Protein AF-A0A966TZU6-F1 (afdb_monomer_lite)

Secondary structure (DSSP, 8-state):
---SPPSSGGGS-HHHHHHHHHHHHHHHHHSTT----EEEEETTTTEEEEE-HHHHHTTPPPP-

Foldseek 3Di:
DCPPPDPALLPPDLVVLLVQLAVQVVVCVVDPPDDDWDWDQDPVVRDIHTDDPVSSVVNYDDDD

pLDDT: mean 90.73, std 10.99, range [49.09, 97.69]

Structure (mmCIF, N/CA/C/O backbone):
data_AF-A0A966TZU6-F1
#
_entry.id   AF-A0A966TZU6-F1
#
loop_
_atom_site.group_PDB
_atom_site.id
_atom_site.type_symbol
_atom_site.label_atom_id
_atom_site.label_alt_id
_atom_site.label_comp_id
_atom_site.label_asym_id
_atom_site.label_entity_id
_atom_site.label_seq_id
_atom_site.pdbx_PDB_ins_code
_atom_site.Cartn_x
_atom_site.Cartn_y
_atom_site.Cartn_z
_atom_site.occupancy
_atom_site.B_iso_or_equiv
_atom_site.auth_seq_id
_atom_site.auth_comp_id
_atom_site.auth_asym_id
_atom_site.auth_atom_id
_atom_site.pdbx_PDB_model_num
ATOM 1 N N . THR A 1 1 ? 17.515 1.871 -5.600 1.00 55.44 1 THR A N 1
ATOM 2 C CA . THR A 1 1 ? 17.856 0.486 -5.213 1.00 55.44 1 THR A CA 1
ATOM 3 C C . THR A 1 1 ? 16.819 -0.548 -5.627 1.00 55.44 1 THR A C 1
ATOM 5 O O . THR A 1 1 ? 17.170 -1.712 -5.626 1.00 55.44 1 THR A O 1
ATOM 8 N N . ASN A 1 2 ? 15.603 -0.175 -6.054 1.00 56.94 2 ASN A N 1
ATOM 9 C CA . ASN A 1 2 ? 14.607 -1.130 -6.565 1.00 56.94 2 ASN A CA 1
ATOM 10 C C . ASN A 1 2 ? 14.448 -1.010 -8.096 1.00 56.94 2 ASN A C 1
ATOM 12 O O . ASN A 1 2 ? 13.441 -0.512 -8.596 1.00 56.94 2 ASN A O 1
ATOM 16 N N . ARG A 1 3 ? 15.523 -1.315 -8.835 1.00 59.5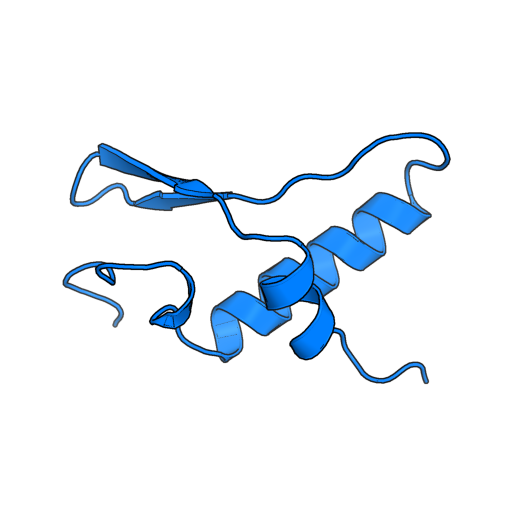9 3 ARG A N 1
ATOM 17 C CA . ARG A 1 3 ? 15.527 -1.337 -10.307 1.00 59.59 3 ARG A CA 1
ATOM 18 C C . ARG A 1 3 ? 16.110 -2.670 -10.778 1.00 59.59 3 ARG A C 1
ATOM 20 O O . ARG A 1 3 ? 17.214 -2.986 -10.335 1.00 59.59 3 ARG A O 1
ATOM 27 N N . PRO A 1 4 ? 15.437 -3.390 -11.688 1.00 76.62 4 PRO A N 1
ATOM 28 C CA . PRO A 1 4 ? 14.128 -3.088 -12.291 1.00 76.62 4 PRO A CA 1
ATOM 29 C C . PRO A 1 4 ? 12.960 -3.164 -11.279 1.00 76.62 4 PRO A C 1
ATOM 31 O O . PRO A 1 4 ? 13.143 -3.703 -10.189 1.00 76.62 4 PRO A O 1
ATOM 34 N N . PRO A 1 5 ? 11.787 -2.573 -11.588 1.00 79.81 5 PRO A N 1
ATOM 35 C CA . PRO A 1 5 ? 10.609 -2.708 -10.736 1.00 79.81 5 PRO A CA 1
ATOM 36 C C . PRO A 1 5 ? 10.180 -4.184 -10.630 1.00 79.81 5 PRO A C 1
ATOM 38 O O . PRO A 1 5 ? 10.330 -4.923 -11.608 1.00 79.81 5 PRO A O 1
ATOM 41 N N . PRO A 1 6 ? 9.637 -4.612 -9.478 1.00 87.75 6 PRO A N 1
ATOM 42 C CA . PRO A 1 6 ? 9.160 -5.976 -9.284 1.00 87.75 6 PRO A CA 1
ATOM 43 C C . PRO A 1 6 ? 8.060 -6.361 -10.281 1.00 87.75 6 PRO A C 1
ATOM 45 O O . PRO A 1 6 ? 7.306 -5.513 -10.773 1.00 87.75 6 PRO A O 1
ATOM 48 N N . GLY A 1 7 ? 7.964 -7.663 -10.562 1.00 90.38 7 GLY A N 1
ATOM 49 C CA . GLY A 1 7 ? 6.958 -8.221 -11.465 1.00 90.38 7 GLY A CA 1
ATOM 50 C C . GLY A 1 7 ? 5.553 -8.172 -10.868 1.00 90.38 7 GLY A C 1
ATOM 51 O O . GLY A 1 7 ? 4.614 -7.789 -11.571 1.00 90.38 7 GLY A O 1
ATOM 52 N N . ALA A 1 8 ? 5.435 -8.488 -9.574 1.00 92.25 8 ALA A N 1
ATOM 53 C CA . ALA A 1 8 ? 4.185 -8.506 -8.824 1.00 92.25 8 ALA A CA 1
ATOM 54 C C . ALA A 1 8 ? 4.279 -7.728 -7.499 1.00 92.25 8 ALA A C 1
ATOM 56 O O . ALA A 1 8 ? 5.361 -7.431 -6.994 1.00 92.25 8 ALA A O 1
ATOM 57 N N . ALA A 1 9 ? 3.119 -7.406 -6.917 1.00 94.44 9 ALA A N 1
ATOM 58 C CA . ALA A 1 9 ? 3.033 -6.665 -5.658 1.00 94.44 9 ALA A CA 1
ATOM 59 C C . ALA A 1 9 ? 3.694 -7.401 -4.476 1.00 94.44 9 ALA A C 1
ATOM 61 O O . ALA A 1 9 ? 4.289 -6.755 -3.618 1.00 94.44 9 ALA A O 1
ATOM 62 N N . GLY A 1 10 ? 3.645 -8.738 -4.457 1.00 92.81 10 GLY A N 1
ATOM 63 C CA . GLY A 1 10 ? 4.290 -9.555 -3.422 1.00 92.81 10 GLY A CA 1
ATOM 64 C C . GLY A 1 10 ? 5.823 -9.513 -3.448 1.00 92.81 10 GLY A C 1
ATOM 65 O O . GLY A 1 10 ? 6.451 -9.771 -2.427 1.00 92.81 10 GLY A O 1
ATOM 66 N N . ASP A 1 11 ? 6.425 -9.122 -4.576 1.00 93.69 11 ASP A N 1
ATOM 67 C CA . ASP A 1 11 ? 7.883 -8.998 -4.715 1.00 93.69 11 ASP A CA 1
ATOM 68 C C . ASP A 1 11 ? 8.388 -7.602 -4.308 1.00 93.69 11 ASP A C 1
ATOM 70 O O . ASP A 1 11 ? 9.588 -7.313 -4.340 1.00 93.69 11 ASP A O 1
ATOM 74 N N . VAL A 1 12 ? 7.476 -6.690 -3.951 1.00 94.31 12 VAL A N 1
ATOM 75 C CA . VAL A 1 12 ? 7.836 -5.378 -3.410 1.00 94.31 12 VAL A CA 1
ATOM 76 C C . VAL A 1 12 ? 8.534 -5.580 -2.070 1.00 94.31 12 VAL A C 1
ATOM 78 O O . VAL A 1 12 ? 8.111 -6.374 -1.234 1.00 94.31 12 VAL A O 1
ATOM 81 N N . SER A 1 13 ? 9.614 -4.833 -1.834 1.00 93.44 13 SER A N 1
ATOM 82 C CA . SER A 1 13 ? 10.367 -4.985 -0.593 1.00 93.44 13 SER A CA 1
ATOM 83 C C . SER A 1 13 ? 9.480 -4.736 0.631 1.00 93.44 13 SER A C 1
ATOM 85 O O . SER A 1 13 ? 8.706 -3.776 0.692 1.00 93.44 13 SER A O 1
ATOM 87 N N . ALA A 1 14 ? 9.637 -5.580 1.652 1.00 93.38 14 ALA A N 1
ATOM 88 C CA . ALA A 1 14 ? 8.800 -5.531 2.848 1.00 93.38 14 ALA A CA 1
ATOM 89 C C . ALA A 1 14 ? 8.824 -4.160 3.553 1.00 93.38 14 ALA A C 1
ATOM 91 O O . ALA A 1 14 ? 7.851 -3.774 4.191 1.00 93.38 14 ALA A O 1
ATOM 92 N N . GLY A 1 15 ? 9.918 -3.397 3.429 1.00 94.00 15 GLY A N 1
ATOM 93 C CA . GLY A 1 15 ? 9.992 -2.028 3.949 1.00 94.00 15 GLY A CA 1
ATOM 94 C C . GLY A 1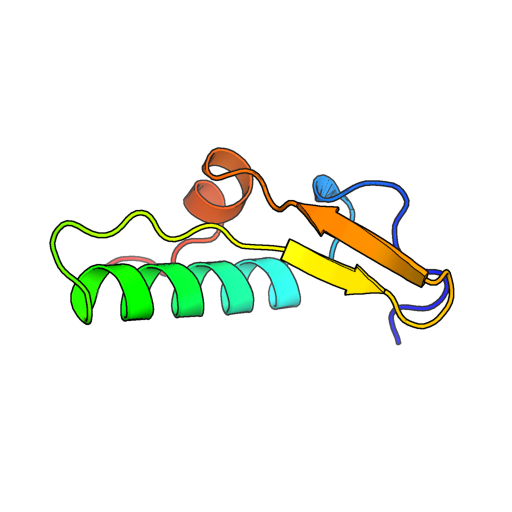 15 ? 8.985 -1.080 3.290 1.00 94.00 15 GLY A C 1
ATOM 95 O O . GLY A 1 15 ? 8.301 -0.340 3.993 1.00 94.00 15 GLY A O 1
ATOM 96 N N . TYR A 1 16 ? 8.842 -1.149 1.963 1.00 93.25 16 TYR A N 1
ATOM 97 C CA . TYR A 1 16 ? 7.857 -0.354 1.224 1.00 93.25 16 TYR A CA 1
ATOM 98 C C . TYR A 1 16 ? 6.433 -0.807 1.546 1.00 93.25 16 TYR A C 1
ATOM 100 O O . TYR A 1 16 ? 5.558 0.030 1.753 1.00 93.25 16 TYR A O 1
ATOM 108 N N . LEU A 1 17 ? 6.203 -2.119 1.651 1.00 96.19 17 LEU A N 1
ATOM 109 C CA . LEU A 1 17 ? 4.888 -2.647 2.015 1.00 96.19 17 LEU A CA 1
ATOM 110 C C . LEU A 1 17 ? 4.465 -2.212 3.425 1.00 96.19 17 LEU A C 1
ATOM 112 O O . LEU A 1 17 ? 3.337 -1.759 3.600 1.00 96.19 17 LEU A O 1
ATOM 116 N N . ARG A 1 18 ? 5.376 -2.235 4.409 1.00 96.25 18 ARG A N 1
ATOM 117 C CA . ARG A 1 18 ? 5.112 -1.701 5.758 1.00 96.25 18 ARG A CA 1
ATOM 118 C C . ARG A 1 18 ? 4.796 -0.207 5.749 1.00 96.25 18 ARG A C 1
ATOM 120 O O . ARG A 1 18 ? 3.885 0.228 6.447 1.00 96.25 18 ARG A O 1
ATOM 127 N N . GLN A 1 19 ? 5.512 0.583 4.948 1.00 96.38 19 GLN A N 1
ATOM 128 C CA . GLN A 1 19 ? 5.240 2.015 4.814 1.00 96.38 19 GLN A CA 1
ATOM 129 C C . GLN A 1 19 ? 3.842 2.268 4.229 1.00 96.38 19 GLN A C 1
ATOM 131 O O . GLN A 1 19 ? 3.074 3.057 4.776 1.00 96.38 19 GLN A O 1
ATOM 136 N N . MET A 1 20 ? 3.484 1.557 3.157 1.00 97.31 20 MET A N 1
ATOM 137 C CA . MET A 1 20 ? 2.159 1.661 2.540 1.00 97.31 20 MET A CA 1
ATOM 138 C C . MET A 1 20 ? 1.048 1.189 3.485 1.00 97.31 20 MET A C 1
ATOM 140 O O . MET A 1 20 ? 0.003 1.834 3.566 1.00 97.31 20 MET A O 1
ATOM 144 N N . ALA A 1 21 ? 1.281 0.117 4.249 1.00 97.25 21 ALA A N 1
ATOM 145 C CA . ALA A 1 21 ? 0.345 -0.369 5.258 1.00 97.25 21 ALA A CA 1
ATOM 146 C C . 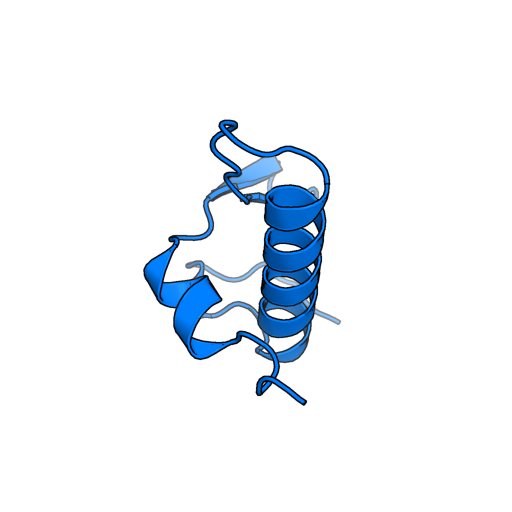ALA A 1 21 ? 0.111 0.670 6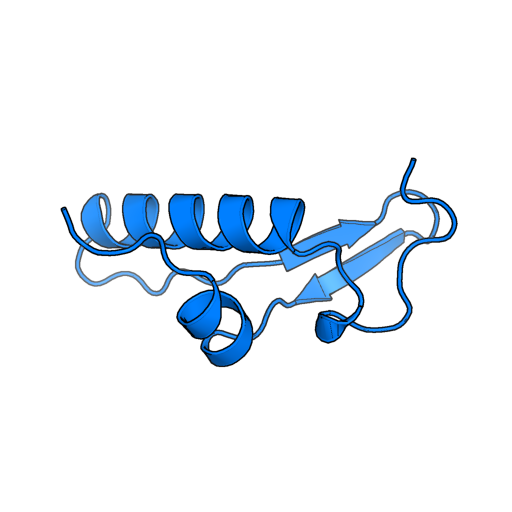.368 1.00 97.25 21 ALA A C 1
ATOM 148 O O . ALA A 1 21 ? -1.040 0.924 6.728 1.00 97.25 21 ALA A O 1
ATOM 149 N N . ALA A 1 22 ? 1.171 1.327 6.851 1.00 96.56 22 ALA A N 1
ATOM 150 C CA . ALA A 1 22 ? 1.072 2.398 7.841 1.00 96.56 22 ALA A CA 1
ATOM 151 C C . ALA A 1 22 ? 0.295 3.615 7.307 1.00 96.56 22 ALA A C 1
ATOM 153 O O . ALA A 1 22 ? -0.582 4.138 7.994 1.00 96.56 22 ALA A O 1
ATOM 154 N N . TYR A 1 23 ? 0.547 4.036 6.062 1.00 96.62 23 TYR A N 1
ATOM 155 C CA . TYR A 1 23 ? -0.211 5.125 5.436 1.00 96.62 23 TYR A CA 1
ATOM 156 C C . TYR A 1 23 ? -1.686 4.781 5.263 1.00 96.62 23 TYR A C 1
ATOM 158 O O . TYR A 1 23 ? -2.547 5.598 5.584 1.00 96.62 23 TYR A O 1
ATOM 166 N N . ARG A 1 24 ? -1.995 3.560 4.820 1.00 96.50 24 ARG A N 1
ATOM 167 C CA . ARG A 1 24 ? -3.378 3.093 4.709 1.00 96.50 24 ARG A CA 1
ATOM 168 C C . ARG A 1 24 ? -4.087 3.113 6.064 1.00 96.50 24 ARG A C 1
ATOM 170 O O . ARG A 1 24 ? -5.224 3.571 6.133 1.00 96.50 24 ARG A O 1
ATOM 177 N N . ALA A 1 25 ? -3.426 2.651 7.126 1.00 95.12 25 ALA A N 1
ATOM 178 C CA . ALA A 1 25 ? -3.982 2.658 8.478 1.00 95.12 25 ALA A CA 1
ATOM 179 C C . ALA A 1 25 ? -4.285 4.087 8.961 1.00 95.12 25 ALA A C 1
ATOM 181 O O . ALA A 1 25 ? -5.395 4.362 9.416 1.00 95.12 25 ALA A O 1
ATOM 182 N N . LEU A 1 26 ? -3.340 5.014 8.774 1.00 96.00 26 LEU A N 1
ATOM 183 C CA . LEU A 1 26 ? -3.516 6.421 9.136 1.00 96.00 26 LEU A CA 1
ATOM 184 C C . LEU A 1 26 ? -4.666 7.078 8.358 1.00 96.00 26 LEU A C 1
ATOM 186 O O . LEU A 1 26 ? -5.483 7.786 8.942 1.00 96.00 26 LEU A O 1
ATOM 190 N N . LEU A 1 27 ? -4.772 6.817 7.054 1.00 96.12 27 LEU A N 1
ATOM 191 C CA . LEU A 1 27 ? -5.842 7.369 6.220 1.00 96.12 27 LEU A CA 1
ATOM 192 C C . LEU A 1 27 ? -7.219 6.802 6.586 1.00 96.12 27 LEU A C 1
ATOM 194 O O . LEU A 1 27 ? -8.193 7.549 6.601 1.00 96.12 27 LEU A O 1
ATOM 198 N N . ARG A 1 28 ? -7.316 5.509 6.925 1.00 95.19 28 ARG A N 1
ATOM 199 C CA . ARG A 1 28 ? -8.573 4.906 7.405 1.00 95.19 28 ARG A CA 1
ATOM 200 C C . ARG A 1 28 ? -9.047 5.539 8.717 1.00 95.19 28 ARG A C 1
ATOM 202 O O . ARG A 1 28 ? -10.250 5.707 8.893 1.00 95.19 28 ARG A O 1
ATOM 209 N N . LEU A 1 29 ? -8.121 5.926 9.600 1.00 95.19 29 LEU A N 1
ATOM 210 C CA . LEU A 1 29 ? -8.444 6.655 10.830 1.00 95.19 29 LEU A CA 1
ATOM 211 C C . LEU A 1 29 ? -8.885 8.099 10.545 1.00 95.19 29 LEU A C 1
ATOM 213 O O . LEU A 1 29 ? -9.855 8.573 11.128 1.00 95.19 29 LEU A O 1
ATOM 217 N N . ALA A 1 30 ? -8.189 8.793 9.641 1.00 96.94 30 ALA A N 1
ATOM 218 C CA . ALA A 1 30 ? -8.474 10.190 9.312 1.00 96.94 30 ALA A CA 1
ATOM 219 C C . ALA A 1 30 ? -9.785 10.381 8.526 1.00 96.94 30 ALA A C 1
ATOM 221 O O . ALA A 1 30 ? -10.412 11.436 8.620 1.00 96.94 30 ALA A O 1
ATOM 222 N N . PHE A 1 31 ? -10.205 9.375 7.754 1.00 95.69 31 PHE A N 1
ATOM 223 C CA . PHE A 1 31 ? -11.374 9.440 6.875 1.00 95.69 31 PHE A CA 1
ATOM 224 C C . PHE A 1 31 ? -12.371 8.308 7.172 1.00 95.69 31 PHE A C 1
ATOM 226 O O . PHE A 1 31 ? -12.527 7.389 6.358 1.00 95.69 31 PHE A O 1
ATOM 233 N N . PRO A 1 32 ? -13.078 8.358 8.317 1.00 94.38 32 PRO A N 1
ATOM 234 C CA . PRO A 1 32 ? -14.055 7.334 8.665 1.00 94.38 32 PRO A CA 1
ATOM 235 C C . PRO A 1 32 ? -15.155 7.235 7.596 1.00 94.38 32 PRO A C 1
ATOM 237 O O . PRO A 1 32 ? -15.637 8.239 7.071 1.00 94.38 32 PRO A O 1
ATOM 240 N N . GLY A 1 33 ? -15.538 6.004 7.248 1.00 94.31 33 GLY A N 1
ATOM 241 C CA . GLY A 1 33 ? -16.553 5.725 6.223 1.00 94.31 33 GLY A CA 1
ATOM 242 C C . GLY A 1 33 ? -16.070 5.847 4.771 1.00 94.31 33 GLY A C 1
ATOM 243 O O . GLY A 1 33 ? -16.880 5.711 3.854 1.00 94.31 33 GLY A O 1
ATOM 244 N N . ARG A 1 34 ? -14.773 6.086 4.526 1.00 95.94 34 ARG A N 1
ATOM 245 C CA . ARG A 1 34 ? -14.178 6.071 3.179 1.00 95.94 34 ARG A CA 1
ATOM 246 C C . ARG A 1 34 ? -13.361 4.801 2.949 1.00 95.94 34 ARG A C 1
ATOM 248 O O . ARG A 1 34 ? -12.642 4.336 3.829 1.00 95.94 34 ARG A O 1
ATOM 255 N N . VAL A 1 35 ? -13.437 4.266 1.730 1.00 94.38 35 VAL A N 1
ATOM 256 C CA . VAL A 1 35 ? -12.578 3.158 1.294 1.00 94.38 35 VAL A CA 1
ATOM 257 C C . VAL A 1 35 ? -11.213 3.722 0.905 1.00 94.38 35 VAL A C 1
ATOM 259 O O . VAL A 1 35 ? -11.125 4.617 0.068 1.00 94.38 35 VAL A O 1
ATOM 262 N N . VAL A 1 36 ? -10.149 3.186 1.503 1.00 95.69 36 VAL A N 1
ATOM 263 C CA . VAL A 1 36 ? -8.759 3.530 1.170 1.00 95.69 36 VAL A CA 1
ATOM 264 C C . VAL A 1 36 ? -8.144 2.369 0.399 1.00 95.69 36 VAL A C 1
ATOM 266 O O . VAL A 1 36 ? -8.012 1.278 0.953 1.00 95.69 36 VAL A O 1
ATOM 269 N N . GLN A 1 37 ? -7.762 2.621 -0.854 1.00 96.38 37 GLN A N 1
ATOM 270 C CA . GLN A 1 37 ? -7.043 1.686 -1.724 1.00 96.38 37 GLN A CA 1
ATOM 271 C C . GLN A 1 37 ? -5.625 2.204 -1.977 1.00 96.38 37 GLN A C 1
ATOM 273 O O . GLN A 1 37 ? -5.408 3.413 -2.072 1.00 96.38 37 GLN A O 1
ATOM 278 N N . CYS A 1 38 ? -4.657 1.298 -2.105 1.00 97.69 38 CYS A N 1
ATOM 279 C CA . CYS A 1 38 ? -3.254 1.649 -2.303 1.00 97.69 38 CYS A CA 1
ATOM 280 C C . CYS A 1 38 ? -2.729 1.113 -3.636 1.00 97.69 38 CYS A C 1
ATOM 282 O O . CYS A 1 38 ? -3.058 0.004 -4.047 1.00 97.69 38 CYS A O 1
ATOM 284 N N . ALA A 1 39 ? -1.868 1.888 -4.291 1.00 97.00 39 ALA A N 1
ATOM 285 C CA . ALA A 1 39 ? -1.153 1.474 -5.490 1.00 97.00 39 ALA A CA 1
ATOM 286 C C . ALA A 1 39 ? 0.227 2.143 -5.546 1.00 97.00 39 ALA A C 1
ATOM 288 O O . ALA A 1 39 ? 0.419 3.231 -5.002 1.00 97.00 39 ALA A O 1
ATOM 289 N N . LEU A 1 40 ? 1.177 1.500 -6.224 1.00 95.31 40 LEU A N 1
ATOM 290 C CA . LEU A 1 40 ? 2.490 2.055 -6.543 1.00 95.31 40 LEU A CA 1
ATOM 291 C C . LEU A 1 40 ? 2.553 2.413 -8.026 1.00 95.31 40 LEU A C 1
ATOM 293 O O . LEU A 1 40 ? 2.247 1.586 -8.885 1.00 95.31 40 LEU A O 1
ATOM 297 N N . LEU A 1 41 ? 2.985 3.635 -8.331 1.00 94.75 41 LEU A N 1
ATOM 298 C CA . LEU A 1 41 ? 3.278 4.058 -9.696 1.00 94.75 41 LEU A CA 1
ATOM 299 C C . LEU A 1 41 ? 4.768 3.855 -9.991 1.00 94.75 41 LEU A C 1
ATOM 301 O O . LEU A 1 41 ? 5.627 4.571 -9.475 1.00 94.75 41 LEU A O 1
ATOM 305 N N . TRP A 1 42 ? 5.077 2.893 -10.855 1.00 93.06 42 TRP A N 1
ATOM 306 C CA . TRP A 1 42 ? 6.428 2.636 -11.341 1.00 93.06 42 TRP A CA 1
ATOM 307 C C . TRP A 1 42 ? 6.722 3.520 -12.549 1.00 93.06 42 TRP A C 1
ATOM 309 O O . TRP A 1 42 ? 6.274 3.248 -13.662 1.00 93.06 42 TRP A O 1
ATOM 319 N N . THR A 1 43 ? 7.514 4.570 -12.349 1.00 91.44 43 THR A N 1
ATOM 320 C CA . THR A 1 43 ? 7.852 5.533 -13.412 1.00 91.44 43 THR A CA 1
ATOM 321 C C . THR A 1 43 ? 8.803 4.970 -14.465 1.00 91.44 43 THR A C 1
ATOM 323 O O . THR A 1 43 ? 8.766 5.409 -15.607 1.00 91.44 43 THR A O 1
ATOM 326 N N . TYR A 1 44 ? 9.614 3.964 -14.117 1.00 89.38 44 TYR A N 1
ATOM 327 C CA . TYR A 1 44 ? 10.531 3.314 -15.060 1.00 89.38 44 TYR A CA 1
ATOM 328 C C . TYR A 1 44 ? 9.797 2.587 -16.201 1.00 89.38 44 TYR A C 1
ATOM 330 O O . TYR A 1 44 ? 10.261 2.607 -17.333 1.00 89.38 44 TYR A O 1
ATOM 338 N N . SER A 1 45 ? 8.657 1.956 -15.907 1.00 88.44 45 SER A N 1
ATOM 339 C CA . SER A 1 45 ? 7.869 1.166 -16.865 1.00 88.44 45 SER A CA 1
ATOM 340 C C . SER A 1 45 ? 6.469 1.733 -17.124 1.00 88.44 45 SER A C 1
ATOM 342 O O . SER A 1 45 ? 5.653 1.056 -17.744 1.00 88.44 45 SER A O 1
ATOM 344 N N . ALA A 1 46 ? 6.178 2.944 -16.630 1.00 92.38 46 ALA A N 1
ATOM 345 C CA . ALA A 1 46 ? 4.857 3.580 -16.672 1.00 92.38 46 ALA A CA 1
ATOM 346 C C . ALA A 1 46 ? 3.712 2.652 -16.208 1.00 92.38 46 ALA A C 1
ATOM 348 O O . ALA A 1 46 ? 2.628 2.627 -16.789 1.00 92.38 46 ALA A O 1
ATOM 349 N N . ARG A 1 47 ? 3.956 1.863 -15.154 1.00 93.44 47 ARG A N 1
ATOM 350 C CA . ARG A 1 47 ? 3.017 0.850 -14.654 1.00 93.44 47 ARG A CA 1
ATOM 351 C C . ARG A 1 47 ? 2.416 1.280 -13.323 1.00 93.44 47 ARG A C 1
ATOM 353 O O . ARG A 1 47 ? 3.151 1.516 -12.367 1.00 93.44 47 ARG A O 1
ATOM 360 N N . LEU A 1 48 ? 1.089 1.278 -13.230 1.00 95.50 48 LEU A N 1
ATOM 361 C CA . LEU A 1 48 ? 0.386 1.324 -11.950 1.00 95.50 48 LEU A CA 1
ATOM 362 C C . LEU A 1 48 ? 0.224 -0.103 -11.408 1.00 95.50 48 LEU A C 1
ATOM 364 O O . LEU A 1 48 ? -0.254 -0.986 -12.115 1.00 95.50 48 LEU A O 1
ATOM 368 N N . MET A 1 49 ? 0.640 -0.329 -10.166 1.00 96.56 49 MET A N 1
ATOM 369 C CA . MET A 1 49 ? 0.564 -1.616 -9.477 1.00 96.56 49 MET A CA 1
ATOM 370 C C . MET A 1 49 ? -0.338 -1.480 -8.246 1.00 96.56 49 MET A C 1
ATOM 372 O O . MET A 1 49 ? 0.099 -0.893 -7.253 1.00 96.56 49 MET A O 1
ATOM 376 N N . PRO A 1 50 ? -1.578 -1.996 -8.285 1.00 97.69 50 PRO A N 1
ATOM 377 C CA . PRO A 1 50 ? -2.432 -2.074 -7.105 1.00 97.69 50 PRO A CA 1
ATOM 378 C C . PRO A 1 50 ? -1.787 -2.931 -6.011 1.00 97.69 50 PRO A C 1
ATOM 380 O O . PRO A 1 50 ? -1.116 -3.920 -6.306 1.00 97.69 50 PRO A O 1
ATOM 383 N N . LEU A 1 51 ? -1.997 -2.551 -4.753 1.00 97.56 51 LEU A N 1
ATOM 384 C CA . LEU A 1 51 ? -1.615 -3.339 -3.586 1.00 97.56 51 LEU A CA 1
ATOM 385 C C . LEU A 1 51 ? -2.884 -3.906 -2.960 1.00 97.56 51 LEU A C 1
ATOM 387 O O . LEU A 1 51 ? -3.760 -3.151 -2.536 1.00 97.56 51 LEU A O 1
ATOM 391 N N . GLU A 1 52 ? -2.983 -5.230 -2.928 1.00 96.81 52 GLU A N 1
ATOM 392 C CA . GLU A 1 52 ? -4.133 -5.916 -2.348 1.00 96.81 52 GLU A CA 1
ATOM 393 C C . GLU A 1 52 ? -4.229 -5.668 -0.844 1.00 96.81 52 GLU A C 1
ATOM 395 O O . GLU A 1 52 ? -3.220 -5.567 -0.139 1.00 96.81 52 GLU A O 1
ATOM 400 N N . ASP A 1 53 ? -5.460 -5.613 -0.339 1.00 95.81 53 ASP A N 1
ATOM 401 C CA . ASP A 1 53 ? -5.685 -5.314 1.069 1.00 95.81 53 ASP A CA 1
ATOM 402 C C . ASP A 1 53 ? -5.064 -6.366 1.990 1.00 95.81 53 ASP A C 1
ATOM 404 O O . ASP A 1 53 ? -4.395 -5.990 2.953 1.00 95.81 53 ASP A O 1
ATOM 408 N N . ALA A 1 54 ? -5.189 -7.646 1.627 1.00 96.19 54 ALA A N 1
ATOM 409 C CA . ALA A 1 54 ? -4.607 -8.766 2.359 1.00 96.19 54 ALA A CA 1
ATOM 410 C C . ALA A 1 54 ? -3.072 -8.690 2.427 1.00 96.19 54 ALA A C 1
ATOM 412 O O . ALA A 1 54 ? -2.479 -8.971 3.468 1.00 96.19 54 ALA A O 1
ATOM 413 N N . LEU A 1 55 ? -2.425 -8.250 1.340 1.00 96.44 55 LEU A N 1
ATOM 414 C CA . LEU A 1 55 ? -0.975 -8.057 1.309 1.00 96.44 55 LEU A CA 1
ATOM 415 C C . LEU A 1 55 ? -0.544 -6.952 2.277 1.00 96.44 55 LEU A C 1
ATOM 417 O O . LEU A 1 55 ? 0.475 -7.065 2.948 1.00 96.44 55 LEU A O 1
ATOM 421 N N . LEU A 1 56 ? -1.307 -5.868 2.369 1.00 97.00 56 LEU A N 1
ATOM 422 C CA . LEU A 1 56 ? -0.994 -4.794 3.306 1.00 97.00 56 LEU A CA 1
ATOM 423 C C . LEU A 1 56 ? -1.394 -5.135 4.749 1.00 97.00 56 LEU A C 1
ATOM 425 O O . LEU A 1 56 ? -0.798 -4.592 5.677 1.00 97.00 56 LEU A O 1
ATOM 429 N N . ASP A 1 57 ? -2.369 -6.022 4.957 1.00 95.56 57 ASP A N 1
ATOM 430 C CA . ASP A 1 57 ? -2.808 -6.458 6.288 1.00 95.56 57 ASP A CA 1
ATOM 431 C C . ASP A 1 57 ? -1.709 -7.222 7.030 1.00 95.56 57 ASP A C 1
ATOM 433 O O . ASP A 1 57 ? -1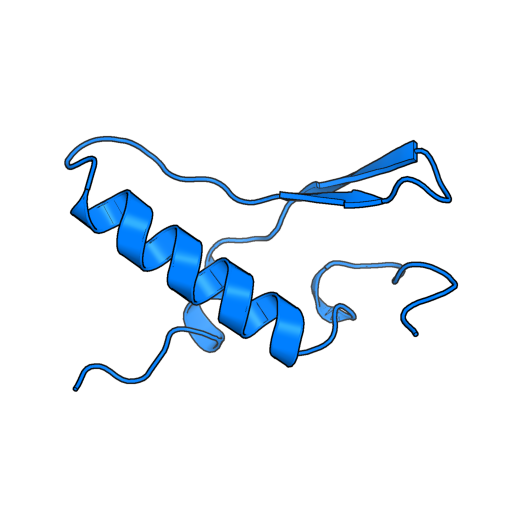.432 -6.912 8.188 1.00 95.56 57 ASP A O 1
ATOM 437 N N . ILE A 1 58 ? -0.986 -8.116 6.348 1.00 95.56 58 ILE A N 1
ATOM 438 C CA . ILE A 1 58 ? 0.157 -8.841 6.938 1.00 95.56 58 ILE A CA 1
ATOM 439 C C . ILE A 1 58 ? 1.355 -7.934 7.278 1.00 95.56 58 ILE A C 1
ATOM 441 O O . ILE A 1 58 ? 2.283 -8.352 7.970 1.00 95.56 58 ILE A O 1
ATOM 445 N N . HIS A 1 59 ? 1.357 -6.696 6.778 1.00 95.25 59 HIS A N 1
ATOM 446 C CA . HIS A 1 59 ? 2.407 -5.702 6.995 1.00 95.25 59 HIS A CA 1
ATOM 447 C C . HIS A 1 59 ? 1.963 -4.533 7.878 1.00 95.25 59 HIS A C 1
ATOM 449 O O . HIS A 1 59 ? 2.715 -3.562 8.015 1.00 95.25 59 HIS A O 1
ATOM 455 N N . GLN A 1 60 ? 0.772 -4.607 8.481 1.00 88.81 60 GLN A N 1
ATOM 456 C CA . GLN A 1 60 ? 0.338 -3.601 9.444 1.00 88.81 60 GLN A CA 1
ATOM 457 C C . GLN A 1 60 ? 1.308 -3.544 10.637 1.00 88.81 60 GLN A C 1
ATOM 459 O O . GLN A 1 60 ? 1.821 -4.578 11.075 1.00 88.81 60 GLN A O 1
ATOM 464 N N . PRO A 1 61 ? 1.592 -2.344 11.170 1.00 79.00 61 PRO A N 1
ATOM 465 C CA . PRO A 1 61 ? 2.332 -2.232 12.417 1.00 79.00 61 PRO A CA 1
ATOM 466 C C . PRO A 1 61 ? 1.547 -2.928 13.535 1.00 79.00 61 PRO A C 1
ATOM 468 O O . PRO A 1 61 ? 0.321 -2.824 13.586 1.00 79.00 61 PRO A O 1
ATOM 471 N N . ALA A 1 62 ? 2.248 -3.634 14.426 1.00 74.50 62 ALA A N 1
ATOM 472 C CA . ALA A 1 62 ? 1.619 -4.183 15.621 1.00 74.50 62 ALA A CA 1
ATOM 473 C C . ALA A 1 62 ? 0.933 -3.043 16.389 1.00 74.50 62 ALA A C 1
ATOM 475 O O . ALA A 1 62 ? 1.538 -1.986 16.592 1.00 74.50 62 ALA A O 1
ATOM 476 N N . ALA A 1 63 ? -0.331 -3.244 16.769 1.00 63.94 63 ALA A N 1
ATOM 477 C CA . ALA A 1 63 ? -1.038 -2.292 17.613 1.00 63.94 63 ALA A CA 1
ATOM 478 C C . ALA A 1 63 ? -0.238 -2.114 18.914 1.00 63.94 63 ALA A C 1
ATOM 480 O O . ALA A 1 63 ? 0.109 -3.105 19.559 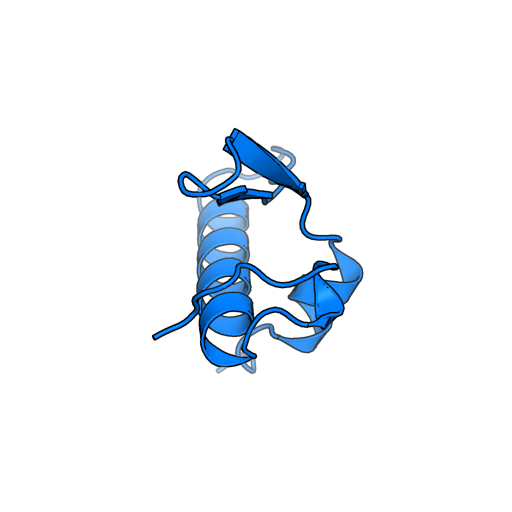1.00 63.94 63 ALA A O 1
ATOM 481 N N . SER A 1 64 ? 0.131 -0.866 19.217 1.00 49.09 64 SER A N 1
ATOM 482 C CA . SER A 1 64 ? 0.768 -0.487 20.485 1.00 49.09 64 SER A CA 1
ATOM 483 C C . SER A 1 64 ? -0.261 -0.412 21.602 1.00 49.09 64 SER A C 1
ATOM 485 O O . SER A 1 64 ? -1.407 -0.010 21.296 1.00 49.09 64 SER A O 1
#

Sequence (64 aa):
TNRPPPGAAGDVSAGYLRQMAAYRALLRLAFPGRVVQCALLWTYSARLMPLEDALLDIHQPAAS

Radius of gyration: 12.48 Å; chains: 1; bounding box: 34×20×37 Å